Protein AF-A0A6B3FJZ5-F1 (afdb_monomer_lite)

Foldseek 3Di:
DDDDDDDDPDDADDDDDDDPPPPPDDDPPNDDDDQDAPPWDFQDDDDDPDVVVVVVVVVLLVQQRQQHHLARFPGNHDPGSDNDPVVCVVCVVVSVNTTVCCVSVVVRVVVQVVPQDPVGDGD

Structure (mmCIF, N/CA/C/O backbone):
data_AF-A0A6B3FJZ5-F1
#
_entry.id   AF-A0A6B3FJZ5-F1
#
loop_
_atom_site.group_PDB
_atom_site.id
_atom_site.type_symbol
_atom_site.label_atom_id
_atom_site.label_alt_id
_atom_site.label_comp_id
_atom_site.label_asym_id
_atom_site.label_entity_id
_atom_site.label_seq_id
_atom_site.pdbx_PDB_ins_code
_atom_site.Cartn_x
_atom_site.Cartn_y
_atom_site.Cartn_z
_atom_site.occupancy
_atom_site.B_iso_or_equiv
_atom_site.auth_seq_id
_atom_site.auth_comp_id
_atom_site.auth_asym_id
_atom_site.auth_atom_id
_atom_site.pdbx_PDB_model_num
ATOM 1 N N . GLY A 1 1 ? -27.547 -9.050 20.303 1.00 84.81 1 GLY A N 1
ATOM 2 C CA . GLY A 1 1 ? -26.440 -9.781 20.966 1.00 84.81 1 GLY A CA 1
ATOM 3 C C . GLY A 1 1 ? -25.148 -9.033 20.702 1.00 84.81 1 GLY A C 1
ATOM 4 O O . GLY A 1 1 ? -25.232 -7.919 20.210 1.00 84.81 1 GLY A O 1
ATOM 5 N N . ARG A 1 2 ? -23.967 -9.593 21.000 1.00 92.56 2 ARG A N 1
ATOM 6 C CA . ARG A 1 2 ? -22.708 -9.017 20.489 1.00 92.56 2 ARG A CA 1
ATOM 7 C C . ARG A 1 2 ? -22.594 -9.344 19.000 1.00 92.56 2 ARG A C 1
ATOM 9 O O . ARG 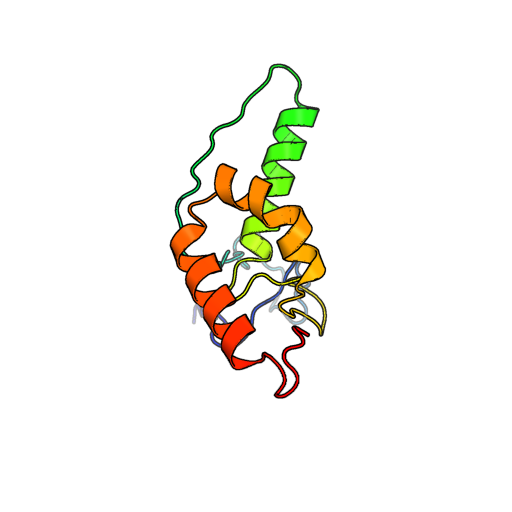A 1 2 ? -22.742 -10.504 18.631 1.00 92.56 2 ARG A O 1
ATOM 16 N N . GLU A 1 3 ? -22.335 -8.333 18.182 1.00 96.88 3 GLU A N 1
ATOM 17 C CA . GLU A 1 3 ? -22.208 -8.459 16.728 1.00 96.88 3 GLU A CA 1
ATOM 18 C C . GLU A 1 3 ? -20.770 -8.172 16.280 1.00 96.88 3 GLU A C 1
ATOM 20 O O . GLU A 1 3 ? -19.969 -7.593 17.017 1.00 96.88 3 GLU A O 1
ATOM 25 N N . THR A 1 4 ? -20.407 -8.632 15.084 1.00 97.94 4 THR A N 1
ATOM 26 C CA . THR A 1 4 ? -19.104 -8.368 14.461 1.00 97.94 4 THR A CA 1
ATOM 27 C C . THR A 1 4 ? -19.312 -8.184 12.967 1.00 97.94 4 THR A C 1
ATOM 29 O O . THR A 1 4 ? -19.963 -9.008 12.325 1.00 97.94 4 THR A O 1
ATOM 32 N N . TYR A 1 5 ? -18.769 -7.095 12.428 1.00 98.12 5 TYR A N 1
ATOM 33 C CA . TYR A 1 5 ? -18.898 -6.717 11.028 1.00 98.12 5 TYR A CA 1
ATOM 34 C C . TYR A 1 5 ? -17.523 -6.385 10.448 1.00 98.12 5 TYR A C 1
ATOM 36 O O . TYR A 1 5 ? -16.795 -5.569 11.005 1.00 98.12 5 TYR A O 1
ATOM 44 N N . GLU A 1 6 ? -17.192 -7.008 9.317 1.00 98.56 6 GLU A N 1
ATOM 45 C CA . GLU A 1 6 ? -15.975 -6.751 8.546 1.00 98.56 6 GLU A CA 1
ATOM 46 C C . GLU A 1 6 ? -16.346 -6.674 7.051 1.00 98.56 6 GLU A C 1
ATOM 48 O O . GLU A 1 6 ? -16.857 -7.663 6.505 1.00 98.56 6 GLU A O 1
ATOM 53 N N . PRO A 1 7 ? -16.140 -5.526 6.370 1.00 98.38 7 PRO A N 1
ATOM 54 C CA . PRO A 1 7 ? -16.357 -5.415 4.929 1.00 98.38 7 PRO A CA 1
ATOM 55 C C . PRO A 1 7 ? -15.438 -6.364 4.149 1.00 98.38 7 PRO A C 1
ATOM 57 O O . PRO A 1 7 ? -14.275 -6.535 4.503 1.00 98.38 7 PRO A O 1
ATOM 60 N N . ARG A 1 8 ? -15.949 -6.968 3.067 1.00 98.31 8 ARG A N 1
ATOM 61 C CA . ARG A 1 8 ? -15.206 -7.968 2.267 1.00 98.31 8 ARG A CA 1
ATOM 62 C C . ARG A 1 8 ? -14.857 -7.526 0.846 1.00 98.31 8 ARG A C 1
ATOM 64 O O . ARG A 1 8 ? -13.944 -8.083 0.254 1.00 98.31 8 ARG A O 1
ATOM 71 N N . PHE A 1 9 ? -15.571 -6.540 0.304 1.00 98.50 9 PHE A N 1
ATOM 72 C CA . PHE A 1 9 ? -15.458 -6.108 -1.097 1.00 98.50 9 PHE A CA 1
ATOM 73 C C . PHE A 1 9 ? -15.130 -4.614 -1.240 1.00 98.50 9 PHE A C 1
ATOM 75 O O . PHE A 1 9 ? -15.438 -3.997 -2.252 1.00 98.50 9 PHE A O 1
ATOM 82 N N . THR A 1 10 ? -14.535 -4.012 -0.209 1.00 98.44 10 THR A N 1
ATOM 83 C CA . THR A 1 10 ? -14.046 -2.627 -0.234 1.00 98.44 10 THR A CA 1
ATOM 84 C C . THR A 1 10 ? -12.785 -2.510 0.611 1.00 98.44 10 THR A C 1
ATOM 86 O O . THR A 1 10 ? -12.568 -3.306 1.526 1.00 98.44 10 THR A O 1
ATOM 89 N N . PHE A 1 11 ? -11.978 -1.495 0.320 1.00 98.69 11 PHE A N 1
ATOM 90 C CA . PHE A 1 11 ? -10.851 -1.083 1.145 1.00 98.69 11 PHE A CA 1
ATOM 91 C C . PHE A 1 11 ? -10.690 0.439 1.114 1.00 98.69 11 PHE A C 1
ATOM 93 O O . PHE A 1 11 ? -11.148 1.116 0.186 1.00 98.69 11 PHE A O 1
ATOM 100 N N . HIS A 1 12 ? -10.021 0.974 2.132 1.00 98.69 12 HIS A N 1
ATOM 101 C CA . HIS A 1 12 ? -9.806 2.406 2.306 1.00 98.69 12 HIS A CA 1
ATOM 102 C C . HIS A 1 12 ? -8.394 2.653 2.844 1.00 98.69 12 HIS A C 1
ATOM 104 O O . HIS A 1 12 ? -7.958 1.959 3.762 1.00 98.69 12 HIS A O 1
ATOM 110 N N . GLY A 1 13 ? -7.700 3.664 2.320 1.00 98.62 13 GLY A N 1
ATOM 111 C CA . GLY A 1 13 ? -6.518 4.236 2.963 1.00 98.62 13 GLY A CA 1
ATOM 112 C C . GLY A 1 13 ? -6.922 5.289 3.997 1.00 98.62 13 GLY A C 1
ATOM 113 O O . GLY A 1 13 ? -7.524 6.297 3.636 1.00 98.62 13 GLY A O 1
ATOM 114 N N . PHE A 1 14 ? -6.613 5.072 5.279 1.00 98.62 14 PHE A N 1
ATOM 115 C CA . PHE A 1 14 ? -6.974 5.996 6.360 1.00 98.62 14 PHE A CA 1
ATOM 116 C C . PHE A 1 14 ? -6.049 5.870 7.577 1.00 98.62 14 PHE A C 1
ATOM 118 O O . PHE A 1 14 ? -5.383 4.858 7.782 1.00 98.62 14 PHE A O 1
ATOM 125 N N . ARG A 1 15 ? -6.067 6.906 8.423 1.00 98.50 15 ARG A N 1
ATOM 126 C CA . ARG A 1 15 ? -5.529 6.884 9.797 1.00 98.50 15 ARG A CA 1
ATOM 127 C C . ARG A 1 15 ? -6.616 7.090 10.855 1.00 98.50 15 ARG A C 1
ATOM 129 O O . ARG A 1 15 ? -6.474 6.624 11.979 1.00 98.50 15 ARG A O 1
ATOM 136 N N . TYR A 1 16 ? -7.688 7.787 10.492 1.00 98.38 16 TYR A N 1
ATOM 137 C CA . TYR A 1 16 ? -8.791 8.147 11.376 1.00 98.38 16 TYR A CA 1
ATOM 138 C C . TYR A 1 16 ? -10.100 7.609 10.801 1.00 98.38 16 TYR A C 1
ATOM 140 O O . TYR A 1 16 ? -10.256 7.552 9.582 1.00 98.38 16 TYR A O 1
ATOM 148 N N . VAL A 1 17 ? -11.021 7.221 11.683 1.00 98.19 17 VAL A N 1
ATOM 149 C CA . VAL A 1 17 ? -12.356 6.723 11.334 1.00 98.19 17 VAL A CA 1
ATOM 150 C C . VAL A 1 17 ? -13.374 7.516 12.136 1.00 98.19 17 VAL A C 1
ATOM 152 O O . VAL A 1 17 ? -13.261 7.612 13.358 1.00 98.19 17 VAL A O 1
ATOM 155 N N . GLU A 1 18 ? -14.363 8.078 11.452 1.00 98.06 18 GLU A N 1
ATOM 156 C CA . GLU A 1 18 ? -15.538 8.645 12.100 1.00 98.06 18 GLU A CA 1
ATOM 157 C C . GLU A 1 18 ? -16.585 7.545 12.297 1.00 98.06 18 GLU A C 1
ATOM 159 O O . GLU A 1 18 ? -16.872 6.774 11.382 1.00 98.06 18 GLU A O 1
ATOM 164 N N . VAL A 1 19 ? -17.162 7.478 13.497 1.00 97.69 19 VAL A N 1
ATOM 165 C CA . VAL A 1 19 ? -18.274 6.578 13.807 1.00 97.69 19 VAL A CA 1
ATOM 166 C C . VAL A 1 19 ? -19.456 7.419 14.261 1.00 97.69 19 VAL A C 1
ATOM 168 O O . VAL A 1 19 ? -19.427 8.021 15.335 1.00 97.69 19 VAL A O 1
ATOM 171 N N . THR A 1 20 ? -20.512 7.434 13.456 1.00 98.06 20 THR A N 1
ATOM 172 C CA . THR A 1 20 ? -21.784 8.092 13.768 1.00 98.06 20 THR A CA 1
ATOM 173 C C . THR A 1 20 ? -22.895 7.049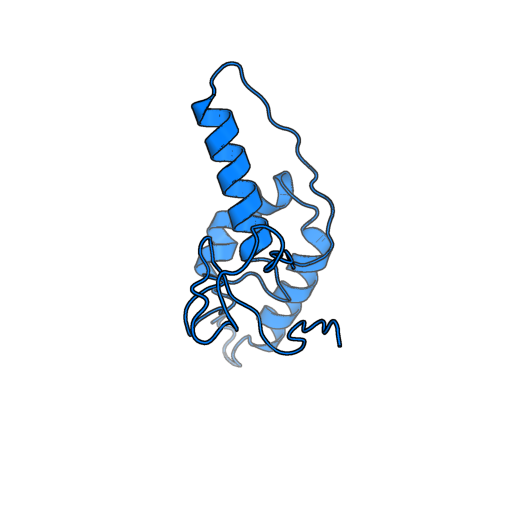 13.899 1.00 98.06 20 THR A C 1
ATOM 175 O O . THR A 1 20 ? -22.813 5.956 13.345 1.00 98.06 20 THR A O 1
ATOM 178 N N . GLY A 1 21 ? -23.919 7.342 14.707 1.00 97.44 21 GLY A N 1
ATOM 179 C CA . GLY A 1 21 ? -25.042 6.420 14.932 1.00 97.44 21 GLY A CA 1
ATOM 180 C C . GLY A 1 21 ? -24.751 5.216 15.843 1.00 97.44 21 GLY A C 1
ATOM 181 O O . GLY A 1 21 ? -25.597 4.334 15.963 1.00 97.44 21 GLY A O 1
ATOM 182 N N . TYR A 1 22 ? -23.593 5.166 16.510 1.00 97.00 22 TYR A N 1
ATOM 183 C CA . TYR A 1 22 ? -23.287 4.109 17.480 1.00 97.00 22 TYR A CA 1
ATOM 184 C C . TYR A 1 22 ? -24.243 4.174 18.692 1.00 97.00 22 TYR A C 1
ATOM 186 O O . TYR A 1 22 ? -24.501 5.270 19.200 1.00 97.00 22 TYR A O 1
ATOM 194 N N . PRO A 1 23 ? -24.757 3.038 19.206 1.00 95.44 23 PRO A N 1
ATOM 195 C CA . PRO A 1 23 ? -25.615 3.026 20.389 1.00 95.44 23 PRO A CA 1
ATOM 196 C C . PRO A 1 23 ? -24.810 3.361 21.657 1.00 95.44 23 PRO A C 1
ATOM 198 O O . PRO A 1 23 ? -24.253 2.487 22.321 1.00 95.44 23 PRO A O 1
ATOM 201 N N . GLY A 1 24 ? -24.748 4.651 21.998 1.00 95.81 24 GLY A N 1
ATOM 202 C CA . GLY A 1 24 ? -23.997 5.175 23.142 1.00 95.81 24 GLY A CA 1
ATOM 203 C C . GLY A 1 24 ? -22.587 5.647 22.768 1.00 95.81 24 GLY A C 1
ATOM 204 O O . GLY A 1 24 ? -22.360 6.141 21.667 1.00 95.81 24 GLY A O 1
ATOM 205 N N . LYS A 1 25 ? -21.627 5.520 23.696 1.00 96.44 25 LYS A N 1
ATOM 206 C CA . LYS A 1 25 ? -20.219 5.873 23.454 1.00 96.44 25 LYS A CA 1
ATOM 207 C C . LYS A 1 25 ? -19.429 4.617 23.061 1.00 96.44 25 LYS A C 1
ATOM 209 O O . LYS A 1 25 ? -19.407 3.679 23.860 1.00 96.44 25 LYS A O 1
ATOM 214 N N . PRO A 1 26 ? -18.769 4.581 21.890 1.00 96.38 26 PRO A N 1
ATOM 215 C CA . PRO A 1 26 ? -17.956 3.433 21.513 1.00 96.38 26 PRO A CA 1
ATOM 216 C C . PRO A 1 26 ? -16.755 3.293 22.465 1.00 96.38 26 PRO A C 1
ATOM 218 O O . PRO A 1 26 ? -16.087 4.296 22.752 1.00 96.38 26 PRO A O 1
ATOM 221 N N . PRO A 1 27 ? -16.467 2.086 22.986 1.00 95.38 27 PRO A N 1
ATOM 222 C CA . PRO A 1 27 ? -15.203 1.821 23.666 1.00 95.38 27 PRO A CA 1
ATOM 223 C C . PRO A 1 27 ? -14.023 1.885 22.680 1.00 95.38 27 PRO A C 1
ATOM 225 O O . PRO A 1 27 ? -14.208 1.872 21.464 1.00 95.38 27 PRO A O 1
ATOM 228 N N . LEU A 1 28 ? -12.792 1.956 23.199 1.00 94.12 28 LEU A N 1
ATOM 229 C CA . LEU A 1 28 ? -11.581 2.093 22.372 1.00 94.12 28 LEU A CA 1
ATOM 230 C C . LEU A 1 28 ? -11.326 0.891 21.448 1.00 94.12 28 LEU A C 1
ATOM 232 O O . LEU A 1 28 ? -10.648 1.039 20.438 1.00 94.12 28 LEU A O 1
ATOM 236 N N . ASP A 1 29 ? -11.869 -0.277 21.781 1.00 95.06 29 ASP A N 1
ATOM 237 C CA . ASP A 1 29 ? -11.765 -1.523 21.019 1.00 95.06 29 ASP A CA 1
ATOM 238 C C . ASP A 1 29 ? -12.986 -1.787 20.118 1.00 95.06 29 ASP A C 1
ATOM 240 O O . ASP A 1 29 ? -13.082 -2.850 19.505 1.00 95.06 29 ASP A O 1
ATOM 244 N N . ALA A 1 30 ? -13.916 -0.828 20.003 1.00 96.69 30 ALA A N 1
ATOM 245 C CA . ALA A 1 30 ? -15.092 -0.954 19.139 1.00 96.69 30 ALA A CA 1
ATOM 246 C C . ALA A 1 30 ? -14.737 -1.040 17.646 1.00 96.69 30 ALA A C 1
ATOM 248 O O . ALA A 1 30 ? -15.513 -1.582 16.861 1.00 96.69 30 ALA A O 1
ATOM 249 N N . VAL A 1 31 ? -13.588 -0.482 17.253 1.00 98.00 31 VAL A N 1
ATOM 250 C CA . VAL A 1 31 ? -13.103 -0.450 15.870 1.00 98.00 31 VAL A CA 1
ATOM 251 C C . VAL A 1 31 ? -11.653 -0.910 15.845 1.00 98.00 31 VAL A C 1
ATOM 253 O O . VAL A 1 31 ? -10.807 -0.369 16.553 1.00 98.00 31 VAL A O 1
ATOM 256 N N . VAL A 1 32 ? -11.359 -1.883 14.986 1.00 98.25 32 VAL A N 1
ATOM 257 C CA . VAL A 1 32 ? -10.008 -2.408 14.775 1.00 98.25 32 VAL A CA 1
ATOM 258 C C . VAL A 1 32 ? -9.642 -2.237 13.306 1.00 98.25 32 VAL A C 1
ATOM 260 O O . VAL A 1 32 ? -10.341 -2.728 12.422 1.00 98.25 32 VAL A O 1
ATOM 263 N N . GLY A 1 33 ? -8.537 -1.540 13.036 1.00 97.94 33 GLY A N 1
ATOM 264 C CA . GLY A 1 33 ? -7.995 -1.425 11.684 1.00 97.94 33 GLY A CA 1
ATOM 265 C C . GLY A 1 33 ? -7.424 -2.761 11.213 1.00 97.94 33 GLY A C 1
ATOM 266 O O . GLY A 1 33 ? -6.541 -3.326 11.857 1.00 97.94 33 GLY A O 1
ATOM 267 N N . ARG A 1 34 ? -7.911 -3.265 10.077 1.00 98.31 34 ARG A N 1
ATOM 268 C CA . ARG A 1 34 ? -7.370 -4.459 9.417 1.00 98.31 34 ARG A CA 1
ATOM 269 C C . ARG A 1 34 ? -6.494 -4.016 8.250 1.00 98.31 34 ARG A C 1
ATOM 271 O O . ARG A 1 34 ? -7.003 -3.559 7.233 1.00 98.31 34 ARG A O 1
ATOM 278 N N . VAL A 1 35 ? -5.178 -4.124 8.416 1.00 98.50 35 VAL A N 1
ATOM 279 C CA . VAL A 1 35 ? -4.226 -3.830 7.338 1.00 98.50 35 VAL A CA 1
ATOM 280 C C . VAL A 1 35 ? -4.270 -4.966 6.319 1.00 98.50 35 VAL A C 1
ATOM 282 O O . VAL A 1 35 ? -4.155 -6.130 6.697 1.00 98.50 35 VAL A O 1
ATOM 285 N N . ILE A 1 36 ? -4.423 -4.619 5.044 1.00 98.31 36 ILE A N 1
ATOM 286 C CA . ILE A 1 36 ? -4.406 -5.554 3.918 1.00 98.31 36 ILE A CA 1
ATOM 287 C C . ILE A 1 36 ? -3.454 -5.031 2.842 1.00 98.31 36 ILE A C 1
ATOM 289 O O . ILE A 1 36 ? -3.392 -3.829 2.603 1.00 98.31 36 ILE A O 1
ATOM 293 N N . HIS A 1 37 ? -2.697 -5.937 2.235 1.00 98.62 37 HIS A N 1
ATOM 294 C CA . HIS A 1 37 ? -1.789 -5.712 1.109 1.00 98.62 37 HIS A CA 1
ATOM 295 C C . HIS A 1 37 ? -1.395 -7.080 0.536 1.00 98.62 37 HIS A C 1
ATOM 297 O O . HIS A 1 37 ? -1.789 -8.115 1.080 1.00 98.62 37 HIS A O 1
ATOM 303 N N . THR A 1 38 ? -0.625 -7.108 -0.551 1.00 98.50 38 THR A N 1
ATOM 304 C CA . THR A 1 38 ? -0.019 -8.342 -1.061 1.00 98.50 38 THR A CA 1
ATOM 305 C C . THR A 1 38 ? 0.825 -8.992 0.033 1.00 98.50 38 THR A C 1
ATOM 307 O O . THR A 1 38 ? 1.625 -8.319 0.685 1.00 98.50 38 THR A O 1
ATOM 310 N N . ASP A 1 39 ? 0.647 -10.290 0.261 1.00 98.19 39 ASP A N 1
ATOM 311 C CA . ASP A 1 39 ? 1.383 -11.004 1.304 1.00 98.19 39 ASP A CA 1
ATOM 312 C C . ASP A 1 39 ? 2.786 -11.377 0.806 1.00 98.19 39 ASP A C 1
ATOM 314 O O . ASP A 1 39 ? 3.031 -12.463 0.271 1.00 98.19 39 ASP A O 1
ATOM 318 N N . ALA A 1 40 ? 3.697 -10.413 0.909 1.00 98.06 40 ALA A N 1
ATOM 319 C CA . ALA A 1 40 ? 5.106 -10.567 0.595 1.00 98.06 40 ALA A CA 1
ATOM 320 C C . ALA A 1 40 ? 5.962 -10.139 1.800 1.00 98.06 40 ALA A C 1
ATOM 322 O O . ALA A 1 40 ? 5.629 -9.161 2.477 1.00 98.06 40 ALA A O 1
ATOM 323 N N . PRO A 1 41 ? 7.059 -10.858 2.093 1.00 98.06 41 PRO A N 1
ATOM 324 C CA . PRO A 1 41 ? 7.915 -10.534 3.226 1.00 98.06 41 PRO A CA 1
ATOM 325 C C . PRO A 1 41 ? 8.657 -9.213 3.003 1.00 98.06 41 PRO A C 1
ATOM 327 O O . PRO A 1 41 ? 9.144 -8.946 1.903 1.00 98.06 41 PRO A O 1
ATOM 330 N N . LEU A 1 42 ? 8.804 -8.423 4.071 1.00 97.81 42 LEU A N 1
ATOM 331 C CA . LEU A 1 42 ? 9.785 -7.340 4.103 1.00 97.81 42 LEU A CA 1
ATOM 332 C C . LEU A 1 42 ? 11.195 -7.942 4.089 1.00 97.81 42 LEU A C 1
ATOM 334 O O . LEU A 1 42 ? 11.464 -8.915 4.792 1.00 97.81 42 LEU A O 1
ATOM 338 N N . THR A 1 43 ? 12.084 -7.373 3.282 1.00 98.38 43 THR A N 1
ATOM 339 C CA . THR A 1 43 ? 13.427 -7.918 3.010 1.00 98.38 43 THR A CA 1
ATOM 340 C C . THR A 1 43 ? 14.558 -7.004 3.468 1.00 98.38 43 THR A C 1
ATOM 342 O O . THR A 1 43 ? 15.726 -7.348 3.301 1.00 98.38 43 THR A O 1
ATOM 345 N N . MET A 1 44 ? 14.229 -5.857 4.066 1.00 97.19 44 MET A N 1
ATOM 346 C CA . MET A 1 44 ? 15.200 -4.909 4.599 1.00 97.19 44 MET A CA 1
ATOM 347 C C . MET A 1 44 ? 14.851 -4.531 6.032 1.00 97.19 44 MET A C 1
ATOM 349 O O . MET A 1 44 ? 13.762 -4.034 6.308 1.00 97.19 44 MET A O 1
ATOM 353 N N . GLU A 1 45 ? 15.826 -4.704 6.917 1.00 97.00 45 GLU A N 1
ATOM 354 C CA . GLU A 1 45 ? 15.858 -4.052 8.220 1.00 97.00 45 GLU A CA 1
ATOM 355 C C . GLU A 1 45 ? 16.765 -2.823 8.118 1.00 97.00 45 GLU A C 1
ATOM 357 O O . GLU A 1 45 ? 17.846 -2.878 7.526 1.00 97.00 45 GLU A O 1
ATOM 362 N N . PHE A 1 46 ? 16.318 -1.694 8.664 1.00 98.12 46 PHE A N 1
ATOM 363 C CA . PHE A 1 46 ? 17.070 -0.446 8.629 1.00 98.12 46 PHE A CA 1
ATOM 364 C C . PHE A 1 46 ? 16.906 0.308 9.943 1.00 98.12 46 PHE A C 1
ATOM 366 O O . PHE A 1 46 ? 15.796 0.666 10.340 1.00 98.12 46 PHE A O 1
ATOM 373 N N . GLU A 1 47 ? 18.031 0.592 10.590 1.00 98.56 47 GLU A N 1
ATOM 374 C CA . GLU A 1 47 ? 18.086 1.362 11.822 1.00 98.56 47 GLU A CA 1
ATOM 375 C C . GLU A 1 47 ? 19.347 2.227 11.843 1.00 98.56 47 GLU A C 1
ATOM 377 O O . GLU A 1 47 ? 20.430 1.822 11.419 1.00 98.56 47 GLU A O 1
ATOM 382 N N . THR A 1 48 ? 19.194 3.448 12.340 1.00 98.75 48 THR A N 1
ATOM 383 C CA . THR A 1 48 ? 20.269 4.420 12.523 1.00 98.75 48 THR A CA 1
ATOM 384 C C . THR A 1 48 ? 20.168 5.050 13.907 1.00 98.75 48 THR A C 1
ATOM 386 O O . THR A 1 48 ? 19.146 4.954 14.589 1.00 98.75 48 THR A O 1
ATOM 389 N N . ASN A 1 49 ? 21.200 5.791 14.301 1.00 98.56 49 ASN A N 1
ATOM 390 C CA . ASN A 1 49 ? 21.170 6.632 15.495 1.00 98.56 49 ASN A CA 1
ATOM 391 C C . ASN A 1 49 ? 20.369 7.938 15.314 1.00 98.56 49 ASN A C 1
ATOM 393 O O . ASN A 1 49 ? 20.300 8.732 16.251 1.00 98.56 49 ASN A O 1
ATOM 397 N N . VAL A 1 50 ? 19.794 8.194 14.132 1.00 98.88 50 VAL A N 1
ATOM 398 C CA . VAL A 1 50 ? 19.021 9.405 13.827 1.00 98.88 50 VAL A CA 1
ATOM 399 C C . VAL A 1 50 ? 17.532 9.040 13.769 1.00 98.88 50 VAL A C 1
ATOM 401 O O . VAL A 1 50 ? 17.074 8.511 12.753 1.00 98.88 50 VAL A O 1
ATOM 404 N N . PRO A 1 51 ? 16.726 9.364 14.803 1.00 98.75 51 PRO A N 1
ATOM 405 C CA . PRO A 1 51 ? 15.327 8.928 14.881 1.00 98.75 51 PRO A CA 1
ATOM 406 C C . PRO A 1 51 ? 14.477 9.324 13.668 1.00 98.75 51 PRO A C 1
ATOM 408 O O . PRO A 1 51 ? 13.594 8.579 13.249 1.00 98.75 51 PRO A O 1
ATOM 411 N N . MET A 1 52 ? 14.771 10.477 13.061 1.00 98.81 52 MET A N 1
ATOM 412 C CA . MET A 1 52 ? 14.066 10.956 11.872 1.00 98.81 52 MET A CA 1
ATOM 413 C C . MET A 1 52 ? 14.263 10.038 10.655 1.00 98.81 52 MET A C 1
ATOM 415 O O . MET A 1 52 ? 13.321 9.840 9.893 1.00 98.81 52 MET A O 1
ATOM 419 N N . LEU A 1 53 ? 15.453 9.455 10.474 1.00 98.88 53 LEU A N 1
ATOM 420 C CA . LEU A 1 53 ? 15.721 8.543 9.356 1.00 98.88 53 LEU A CA 1
ATOM 421 C C . LEU A 1 53 ? 15.019 7.198 9.557 1.00 98.88 53 LEU A C 1
ATOM 423 O O . LEU A 1 53 ? 14.475 6.640 8.606 1.00 98.88 53 LEU A O 1
ATOM 427 N N . ASN A 1 54 ? 14.949 6.723 10.801 1.00 98.81 54 ASN A N 1
ATOM 428 C CA . ASN A 1 54 ? 14.208 5.508 11.147 1.00 98.81 54 ASN A CA 1
ATOM 429 C C . ASN A 1 54 ? 12.706 5.712 10.885 1.00 98.81 54 ASN A C 1
ATOM 431 O O . ASN A 1 54 ? 12.045 4.856 10.296 1.00 98.81 54 ASN A O 1
ATOM 435 N N . GLN A 1 55 ? 12.176 6.887 11.246 1.00 98.88 55 GLN A N 1
ATOM 436 C CA . GLN A 1 55 ? 10.789 7.245 10.950 1.00 98.88 55 GLN A CA 1
ATOM 437 C C . GLN A 1 55 ? 10.536 7.378 9.444 1.00 98.88 55 GLN A C 1
ATOM 439 O O . GLN A 1 55 ? 9.499 6.925 8.968 1.00 98.88 55 GLN A O 1
ATOM 444 N N . LEU A 1 56 ? 11.471 7.958 8.685 1.00 98.88 56 LEU A N 1
ATOM 445 C CA . LEU A 1 56 ? 11.367 8.038 7.227 1.00 98.88 56 LEU A CA 1
ATOM 446 C C . LEU A 1 56 ? 11.294 6.640 6.600 1.00 98.88 56 LEU A C 1
ATOM 448 O O . LEU A 1 56 ? 10.399 6.388 5.798 1.00 98.88 56 LEU A O 1
ATOM 452 N N . HIS A 1 57 ? 12.171 5.717 6.999 1.00 98.75 57 HIS A N 1
ATOM 453 C CA . HIS A 1 57 ? 12.133 4.337 6.513 1.00 98.75 57 HIS A CA 1
ATOM 454 C C . HIS A 1 57 ? 10.822 3.622 6.886 1.00 98.75 57 HIS A C 1
ATOM 456 O O . HIS A 1 57 ? 10.199 2.982 6.037 1.00 98.75 57 HIS A O 1
ATOM 462 N N . SER A 1 58 ? 10.346 3.793 8.122 1.00 98.69 58 SER A N 1
ATOM 463 C CA . SER A 1 58 ? 9.034 3.286 8.548 1.00 98.69 58 SER A CA 1
ATOM 464 C C . SER A 1 58 ? 7.898 3.843 7.676 1.00 98.69 58 SER A C 1
ATOM 466 O O . SER A 1 58 ? 7.048 3.093 7.200 1.00 98.69 58 SER A O 1
ATOM 468 N N . ASN A 1 59 ? 7.914 5.142 7.367 1.00 98.88 59 ASN A N 1
ATOM 469 C CA . ASN A 1 59 ? 6.918 5.755 6.486 1.00 98.88 59 ASN A CA 1
ATOM 470 C C . ASN A 1 59 ? 6.972 5.178 5.062 1.00 98.88 59 ASN A C 1
ATOM 472 O O . ASN A 1 59 ? 5.921 4.931 4.473 1.00 98.88 59 ASN A O 1
ATOM 476 N N . ILE A 1 60 ? 8.173 4.934 4.525 1.00 98.81 60 ILE A N 1
ATOM 477 C CA . ILE A 1 60 ? 8.365 4.323 3.200 1.00 98.81 60 ILE A CA 1
ATOM 478 C C . ILE A 1 60 ? 7.756 2.919 3.162 1.00 98.81 60 ILE A C 1
ATOM 480 O O . ILE A 1 60 ? 7.009 2.607 2.237 1.00 98.81 60 ILE A O 1
ATOM 484 N N . THR A 1 61 ? 8.018 2.082 4.170 1.00 98.56 61 THR A N 1
ATOM 485 C CA . THR A 1 61 ? 7.480 0.710 4.203 1.00 98.56 61 THR A CA 1
ATOM 486 C C . THR A 1 61 ? 5.959 0.685 4.381 1.00 98.56 61 THR A C 1
ATOM 488 O O . THR A 1 61 ? 5.286 -0.129 3.747 1.00 98.56 61 THR A O 1
ATOM 491 N N . TRP A 1 62 ?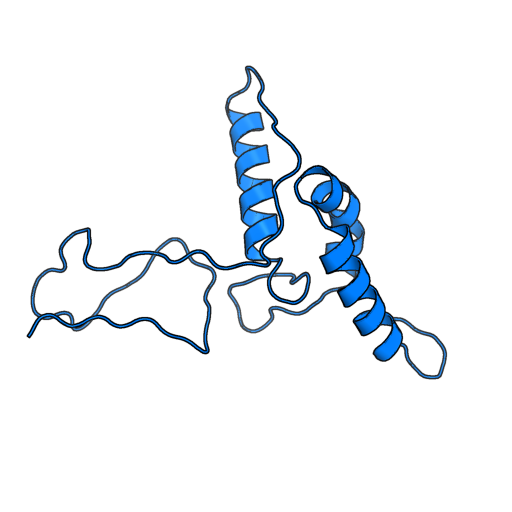 5.380 1.607 5.159 1.00 98.81 62 TRP A N 1
ATOM 492 C CA . TRP A 1 62 ? 3.923 1.779 5.230 1.00 98.81 62 TRP A CA 1
ATOM 493 C C . TRP A 1 62 ? 3.315 2.277 3.913 1.00 98.81 62 TRP A C 1
ATOM 495 O O . TRP A 1 62 ? 2.261 1.781 3.519 1.00 98.81 62 TRP A O 1
ATOM 505 N N . GLY A 1 63 ? 3.978 3.204 3.216 1.00 98.75 63 GLY A N 1
ATOM 506 C CA . GLY A 1 63 ? 3.556 3.681 1.895 1.00 98.75 63 GLY A CA 1
ATOM 507 C C . GLY A 1 63 ? 3.585 2.577 0.835 1.00 98.75 63 GLY A C 1
ATOM 508 O O . GLY A 1 63 ? 2.605 2.393 0.116 1.00 98.75 63 GLY A O 1
ATOM 509 N N . LEU A 1 64 ? 4.664 1.787 0.805 1.00 98.69 64 LEU A N 1
ATOM 510 C CA . LEU A 1 64 ? 4.807 0.606 -0.051 1.00 98.69 64 LEU A CA 1
ATOM 511 C C . LEU A 1 64 ? 3.662 -0.386 0.182 1.00 98.69 64 LEU A C 1
ATOM 513 O O . LEU A 1 64 ? 2.948 -0.738 -0.753 1.00 98.69 64 LEU A O 1
ATOM 517 N N . ARG A 1 65 ? 3.452 -0.803 1.437 1.00 98.44 65 ARG A N 1
ATOM 518 C CA . ARG A 1 65 ? 2.389 -1.753 1.799 1.00 98.44 65 ARG A CA 1
ATOM 519 C C . ARG A 1 65 ? 1.005 -1.205 1.462 1.00 98.44 65 ARG A C 1
ATOM 521 O O . ARG A 1 65 ? 0.165 -1.953 0.985 1.00 98.44 65 ARG A O 1
ATOM 528 N N . GLY A 1 66 ? 0.774 0.092 1.668 1.00 98.56 66 GLY A N 1
ATOM 529 C CA . GLY A 1 66 ? -0.494 0.735 1.331 1.00 98.56 66 GLY A CA 1
ATOM 530 C C . GLY A 1 66 ? -0.831 0.677 -0.161 1.00 98.56 66 GLY A C 1
ATOM 531 O O . GLY A 1 66 ? -2.003 0.549 -0.492 1.00 98.56 66 GLY A O 1
ATOM 532 N N . ASN A 1 67 ? 0.173 0.730 -1.038 1.00 98.88 67 ASN A N 1
ATOM 533 C CA . ASN A 1 67 ? -0.008 0.770 -2.492 1.00 98.88 67 ASN A CA 1
ATOM 534 C C . ASN A 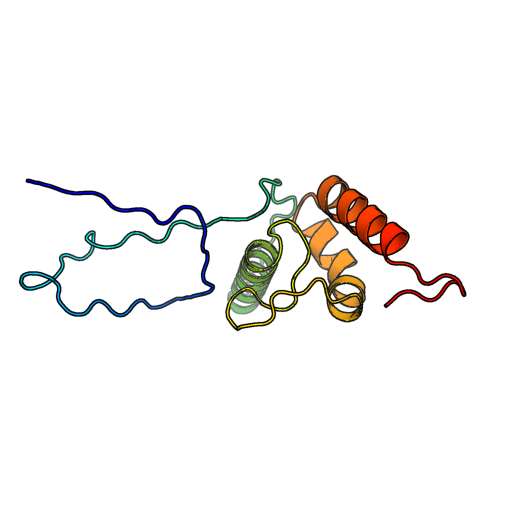1 67 ? 0.242 -0.567 -3.208 1.00 98.88 67 ASN A C 1
ATOM 536 O O . ASN A 1 67 ? 0.061 -0.660 -4.417 1.00 98.88 67 ASN A O 1
ATOM 540 N N . PHE A 1 68 ? 0.658 -1.617 -2.498 1.00 98.69 68 PHE A N 1
ATOM 541 C CA . PHE A 1 68 ? 0.849 -2.947 -3.078 1.00 98.69 68 PHE A CA 1
ATOM 542 C C . PHE A 1 68 ? -0.353 -3.836 -2.761 1.00 98.69 68 PHE A C 1
ATOM 544 O O . PHE A 1 68 ? -0.294 -4.714 -1.899 1.00 98.69 68 PHE A O 1
ATOM 551 N N . LEU A 1 69 ? -1.459 -3.622 -3.474 1.00 98.44 69 LEU A N 1
ATOM 552 C CA . LEU A 1 69 ? -2.675 -4.430 -3.365 1.00 98.44 69 LEU A CA 1
ATOM 553 C C . LEU A 1 69 ? -3.145 -4.814 -4.774 1.00 98.44 69 LEU A C 1
ATOM 555 O O . LEU A 1 69 ? -3.757 -4.013 -5.468 1.00 98.44 69 LEU A O 1
ATOM 559 N N . SER A 1 70 ? -2.858 -6.051 -5.200 1.00 98.44 70 SER A N 1
ATOM 560 C CA . SER A 1 70 ? -3.071 -6.578 -6.569 1.00 98.44 70 SER A CA 1
ATOM 561 C C . SER A 1 70 ? -2.199 -5.953 -7.678 1.00 98.44 70 SER A C 1
ATOM 563 O O . SER A 1 70 ? -1.676 -6.691 -8.517 1.00 98.44 70 SER A O 1
ATOM 565 N N . ILE A 1 71 ? -2.028 -4.627 -7.676 1.00 98.75 71 ILE A N 1
ATOM 566 C CA . ILE A 1 71 ? -1.213 -3.822 -8.609 1.00 98.75 71 ILE A CA 1
ATOM 567 C C . ILE A 1 71 ? -0.500 -2.688 -7.834 1.00 98.75 71 ILE A C 1
ATOM 569 O O . ILE A 1 71 ? -0.950 -2.368 -6.731 1.00 98.75 71 ILE A O 1
ATOM 573 N N . PRO A 1 72 ? 0.609 -2.104 -8.337 1.00 98.75 72 PRO A N 1
ATOM 574 C CA . PRO A 1 72 ? 1.308 -0.992 -7.687 1.00 98.75 72 PRO A CA 1
ATOM 575 C C . PRO A 1 72 ? 0.553 0.326 -7.910 1.00 98.75 72 PRO A C 1
ATOM 577 O O . PRO A 1 72 ? 0.738 0.982 -8.931 1.00 98.75 72 PRO A O 1
ATOM 580 N N . THR A 1 73 ? -0.321 0.700 -6.979 1.00 98.88 73 THR A N 1
ATOM 581 C CA . THR A 1 73 ? -1.174 1.887 -7.126 1.00 98.88 73 THR A CA 1
ATOM 582 C C . THR A 1 73 ? -0.451 3.195 -6.804 1.00 98.88 73 THR A C 1
ATOM 584 O O . THR A 1 73 ? 0.496 3.213 -6.018 1.00 98.88 73 THR A O 1
ATOM 587 N N . ASP A 1 74 ? -0.947 4.312 -7.333 1.00 98.69 74 ASP A N 1
ATOM 588 C CA . ASP A 1 74 ? -0.522 5.665 -6.941 1.00 98.69 74 ASP A CA 1
ATOM 589 C C . ASP A 1 74 ? -0.963 6.022 -5.507 1.00 98.69 74 ASP A C 1
ATOM 591 O O . ASP A 1 74 ? -0.209 6.566 -4.692 1.00 98.69 74 ASP A O 1
ATOM 595 N N . THR A 1 75 ? -2.209 5.691 -5.166 1.00 98.75 75 THR A N 1
ATOM 596 C CA . THR A 1 75 ? -2.803 5.966 -3.859 1.00 98.75 75 THR A CA 1
ATOM 597 C C . THR A 1 75 ? -3.806 4.887 -3.465 1.00 98.75 75 THR A C 1
ATOM 599 O O . THR A 1 75 ? -4.527 4.392 -4.325 1.00 98.75 75 THR A O 1
ATOM 602 N N . PRO A 1 76 ? -3.974 4.579 -2.165 1.00 98.56 76 PRO A N 1
ATOM 603 C CA . PRO A 1 76 ? -5.002 3.642 -1.713 1.00 98.56 76 PRO A CA 1
ATOM 604 C C . PRO A 1 76 ? -6.324 4.307 -1.299 1.00 98.56 76 PRO A C 1
ATOM 606 O O . PRO A 1 76 ? -7.238 3.628 -0.826 1.00 98.56 76 PRO A O 1
ATOM 609 N N . ALA A 1 77 ? -6.422 5.640 -1.370 1.00 98.69 77 ALA A N 1
ATOM 610 C CA . ALA A 1 77 ? -7.470 6.384 -0.668 1.00 98.69 77 ALA A CA 1
ATOM 611 C C . ALA A 1 77 ? -8.575 6.924 -1.583 1.00 98.69 77 ALA A C 1
ATOM 613 O O . ALA A 1 77 ? -9.740 6.560 -1.397 1.00 98.69 77 ALA A O 1
ATOM 614 N N . ARG A 1 78 ? -8.228 7.782 -2.550 1.00 98.56 78 ARG A N 1
ATOM 615 C CA . ARG A 1 78 ? -9.211 8.458 -3.414 1.00 98.56 78 ARG A CA 1
ATOM 616 C C . ARG A 1 78 ? -9.733 7.535 -4.518 1.00 98.56 78 ARG A C 1
ATOM 618 O O . ARG A 1 78 ? -9.351 6.366 -4.591 1.00 98.56 78 ARG A O 1
ATOM 625 N N . ASP A 1 79 ? -10.630 8.058 -5.330 1.00 98.31 79 ASP A N 1
ATOM 626 C CA . ASP A 1 79 ? -11.238 7.457 -6.519 1.00 98.31 79 ASP A CA 1
ATOM 627 C C . ASP A 1 79 ? -10.260 7.341 -7.704 1.00 98.31 79 ASP A C 1
ATOM 629 O O . ASP A 1 79 ? -10.571 7.717 -8.827 1.00 98.31 79 ASP A O 1
ATOM 633 N N . GLU A 1 80 ? -9.068 6.801 -7.444 1.00 98.62 80 GLU A N 1
ATOM 634 C CA . GLU A 1 80 ? -8.034 6.569 -8.454 1.00 98.62 80 GLU A CA 1
ATOM 635 C C . GLU A 1 80 ? -7.487 5.148 -8.318 1.00 98.62 80 GLU A C 1
ATOM 637 O O . GLU A 1 80 ? -8.093 4.226 -8.860 1.00 98.62 80 GLU A O 1
ATOM 642 N N . ARG A 1 81 ? -6.442 4.932 -7.504 1.00 98.50 81 ARG A N 1
ATOM 643 C CA . ARG A 1 81 ? -5.928 3.587 -7.173 1.00 98.50 81 ARG A CA 1
ATOM 644 C C . ARG A 1 81 ? -5.524 2.817 -8.433 1.00 98.50 81 ARG A C 1
ATOM 646 O O . ARG A 1 81 ? -5.804 1.623 -8.557 1.00 98.50 81 ARG A O 1
ATOM 653 N N . LEU A 1 82 ? -4.901 3.518 -9.374 1.00 98.44 82 LEU A N 1
ATOM 654 C CA . LEU A 1 82 ? -4.531 2.982 -10.681 1.00 98.44 82 LEU A CA 1
ATOM 655 C C . LEU A 1 82 ? -3.053 2.602 -10.699 1.00 98.44 82 LEU A C 1
ATOM 657 O O . LEU A 1 82 ? -2.245 3.175 -9.970 1.00 98.44 82 LEU A O 1
ATOM 661 N N . GLY A 1 83 ? -2.707 1.629 -11.542 1.00 98.31 83 GLY A N 1
ATOM 662 C CA . GLY A 1 83 ? -1.343 1.131 -11.719 1.00 98.31 83 GLY A CA 1
ATOM 663 C C . GLY A 1 83 ? -0.466 2.078 -12.536 1.00 98.31 83 GLY A C 1
ATOM 664 O O . GLY A 1 83 ? 0.002 1.689 -13.602 1.00 98.31 83 GLY A O 1
ATOM 665 N N . TRP A 1 84 ? -0.279 3.314 -12.067 1.00 98.44 84 TRP A N 1
ATOM 666 C CA . TRP A 1 84 ? 0.479 4.346 -12.771 1.00 98.44 84 TRP A CA 1
ATOM 667 C C . TRP A 1 84 ? 1.927 3.909 -13.029 1.00 98.44 84 TRP A C 1
ATOM 669 O O . TRP A 1 84 ? 2.731 3.727 -12.111 1.00 98.44 84 TRP A O 1
ATOM 679 N N . THR A 1 85 ? 2.274 3.771 -14.310 1.00 98.50 85 THR A N 1
ATOM 680 C CA . THR A 1 85 ? 3.592 3.301 -14.762 1.00 98.50 85 THR A CA 1
ATOM 681 C C . THR A 1 85 ? 4.727 4.222 -14.312 1.00 98.50 85 THR A C 1
ATOM 683 O O . THR A 1 85 ? 5.802 3.745 -13.948 1.00 98.50 85 THR A O 1
ATOM 686 N N . GLY A 1 86 ? 4.487 5.537 -14.276 1.00 98.38 86 GLY A N 1
ATOM 687 C CA . GLY A 1 86 ? 5.457 6.537 -13.824 1.00 98.38 86 GLY A CA 1
ATOM 688 C C . GLY A 1 86 ? 5.870 6.368 -12.358 1.00 98.38 86 GLY A C 1
ATOM 689 O O . GLY A 1 86 ? 7.064 6.386 -12.050 1.00 98.38 86 GLY A O 1
ATOM 690 N N . ASP A 1 87 ? 4.902 6.156 -11.469 1.00 98.81 87 ASP A N 1
ATOM 691 C CA . ASP A 1 87 ? 5.107 6.022 -10.026 1.00 98.81 87 ASP A CA 1
ATOM 692 C C . ASP A 1 87 ? 5.943 4.785 -9.694 1.00 98.81 87 ASP A C 1
ATOM 694 O O . ASP A 1 87 ? 6.953 4.867 -8.984 1.00 98.81 87 ASP A O 1
ATOM 698 N N . ILE A 1 88 ? 5.575 3.629 -10.252 1.00 98.69 88 ILE A N 1
ATOM 699 C CA . ILE A 1 88 ? 6.332 2.404 -9.995 1.00 98.69 88 ILE A CA 1
ATOM 700 C C . ILE A 1 88 ? 7.680 2.391 -10.718 1.00 98.69 88 ILE A C 1
ATOM 702 O O . ILE A 1 88 ? 8.630 1.831 -10.179 1.00 98.69 88 ILE A O 1
ATOM 706 N N . ASN A 1 89 ? 7.823 3.063 -11.864 1.00 98.56 89 ASN A N 1
ATOM 707 C CA . ASN A 1 89 ? 9.122 3.232 -12.520 1.00 98.56 89 ASN A CA 1
ATOM 708 C C . ASN A 1 89 ? 10.149 3.888 -11.579 1.00 98.56 89 ASN A C 1
ATOM 710 O O . ASN A 1 89 ? 11.258 3.379 -11.415 1.00 98.56 89 ASN A O 1
ATOM 714 N N . VAL A 1 90 ? 9.776 4.981 -10.904 1.00 98.69 90 VAL A N 1
AT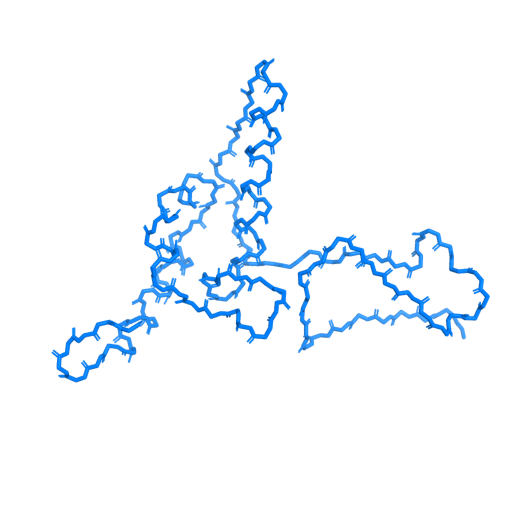OM 715 C CA . VAL A 1 90 ? 10.703 5.670 -9.989 1.00 98.69 90 VAL A CA 1
ATOM 716 C C . VAL A 1 90 ? 10.893 4.934 -8.659 1.00 98.69 90 VAL A C 1
ATOM 718 O O . VAL A 1 90 ? 11.944 5.074 -8.033 1.00 98.69 90 VAL A O 1
ATOM 721 N N . PHE A 1 91 ? 9.905 4.147 -8.219 1.00 98.88 91 PHE A N 1
ATOM 722 C CA . PHE A 1 91 ? 9.911 3.522 -6.893 1.00 98.88 91 PHE A CA 1
ATOM 723 C C . PHE A 1 91 ? 10.344 2.047 -6.869 1.00 98.88 91 PHE A C 1
ATOM 725 O O . PHE A 1 91 ? 10.753 1.555 -5.814 1.00 98.88 91 PHE A O 1
ATOM 732 N N . ALA A 1 92 ? 10.309 1.337 -8.001 1.00 98.81 92 ALA A N 1
ATOM 733 C CA . ALA A 1 92 ? 10.630 -0.091 -8.079 1.00 98.81 92 ALA A CA 1
ATOM 734 C C . ALA A 1 92 ? 11.978 -0.468 -7.430 1.00 98.81 92 ALA A C 1
ATOM 736 O O . ALA A 1 92 ? 12.001 -1.462 -6.698 1.00 98.81 92 ALA A O 1
ATOM 737 N N . PRO A 1 93 ? 13.076 0.307 -7.584 1.00 98.75 93 PRO A N 1
ATOM 738 C CA . PRO A 1 93 ? 14.326 0.001 -6.891 1.00 98.75 93 PRO A CA 1
ATOM 739 C C . PRO A 1 93 ? 14.172 0.005 -5.365 1.00 98.75 93 PRO A C 1
ATOM 741 O O . PRO A 1 93 ? 14.617 -0.926 -4.700 1.00 98.75 93 PRO A O 1
ATOM 744 N N . THR A 1 94 ? 13.499 1.009 -4.794 1.00 98.81 94 THR A N 1
ATOM 745 C CA . THR A 1 94 ? 13.249 1.084 -3.346 1.00 98.81 94 THR A CA 1
ATOM 746 C C . THR A 1 94 ? 12.324 -0.036 -2.875 1.00 98.81 94 THR A C 1
ATOM 748 O O . THR A 1 94 ? 12.604 -0.658 -1.848 1.00 98.81 94 THR A O 1
ATOM 751 N N . ALA A 1 95 ? 11.261 -0.328 -3.630 1.00 98.69 95 ALA A N 1
ATOM 752 C CA . ALA A 1 95 ? 10.343 -1.424 -3.329 1.00 98.69 95 ALA A CA 1
ATOM 753 C C . ALA A 1 95 ? 11.081 -2.772 -3.252 1.00 98.69 95 ALA A C 1
ATOM 755 O O . ALA A 1 95 ? 10.897 -3.509 -2.287 1.00 98.69 95 ALA A O 1
ATOM 756 N N . ALA A 1 96 ? 11.975 -3.043 -4.210 1.00 98.62 96 ALA A N 1
ATOM 757 C CA . ALA A 1 96 ? 12.746 -4.284 -4.285 1.00 98.62 96 ALA A CA 1
ATOM 758 C C . ALA A 1 96 ? 13.778 -4.456 -3.155 1.00 98.62 96 ALA A C 1
ATOM 760 O O . ALA A 1 96 ? 14.125 -5.589 -2.828 1.00 98.62 96 ALA A O 1
ATOM 761 N N . TYR A 1 97 ? 14.253 -3.368 -2.537 1.00 98.50 97 TYR A N 1
ATOM 762 C CA . TYR A 1 97 ? 15.014 -3.460 -1.286 1.00 98.50 97 TYR A CA 1
ATOM 763 C C . TYR A 1 97 ? 14.099 -3.809 -0.109 1.00 98.50 97 TYR A C 1
ATOM 765 O O . TYR A 1 97 ? 14.392 -4.722 0.662 1.00 98.50 97 TYR A O 1
ATOM 773 N N . ALA A 1 98 ? 12.996 -3.072 0.038 1.00 98.38 98 ALA A N 1
ATOM 774 C CA . ALA A 1 98 ? 12.163 -3.104 1.235 1.00 98.38 98 ALA A CA 1
ATOM 775 C C . ALA A 1 98 ? 11.283 -4.359 1.361 1.00 98.38 98 ALA A C 1
ATOM 777 O O . ALA A 1 98 ? 11.023 -4.796 2.482 1.00 98.38 98 ALA A O 1
ATOM 778 N N . MET A 1 99 ? 10.821 -4.935 0.250 1.00 98.62 99 MET A N 1
ATOM 779 C CA . MET A 1 99 ? 9.911 -6.084 0.223 1.00 98.62 99 MET A CA 1
ATOM 780 C C . MET A 1 99 ? 10.213 -6.993 -0.967 1.00 98.62 99 MET A C 1
ATOM 782 O O . MET A 1 99 ? 10.586 -6.512 -2.041 1.00 98.62 99 MET A O 1
ATOM 786 N N . GLU A 1 100 ? 9.975 -8.299 -0.820 1.00 98.62 100 GLU A N 1
ATOM 787 C CA . GLU A 1 100 ? 10.025 -9.224 -1.956 1.00 98.62 100 GLU A CA 1
ATOM 788 C C . GLU A 1 100 ? 8.998 -8.791 -3.008 1.00 98.62 100 GLU A C 1
ATOM 790 O O . GLU A 1 100 ? 7.792 -8.961 -2.848 1.00 98.62 100 GLU A O 1
ATOM 795 N N . SER A 1 101 ? 9.500 -8.184 -4.079 1.00 98.69 101 SER A N 1
ATOM 796 C CA . SER A 1 101 ? 8.676 -7.542 -5.104 1.00 98.69 101 SER A CA 1
ATOM 797 C C . SER A 1 101 ? 8.726 -8.279 -6.441 1.00 98.69 101 SER A C 1
ATOM 799 O O . SER A 1 101 ? 8.056 -7.867 -7.383 1.00 98.69 101 SER A O 1
ATOM 801 N N . ALA A 1 102 ? 9.487 -9.371 -6.553 1.00 98.69 102 ALA A N 1
ATOM 802 C CA . ALA A 1 102 ? 9.695 -10.063 -7.818 1.00 98.69 102 ALA A CA 1
ATOM 803 C C . ALA A 1 102 ? 8.396 -10.693 -8.326 1.00 98.69 102 ALA A C 1
ATOM 805 O O . ALA A 1 102 ? 8.012 -10.443 -9.468 1.00 98.69 102 ALA A O 1
ATOM 806 N N . ARG A 1 103 ? 7.678 -11.452 -7.486 1.00 98.44 103 ARG A N 1
ATOM 807 C CA . ARG A 1 103 ? 6.395 -12.066 -7.893 1.00 98.44 103 ARG A CA 1
ATOM 808 C C . ARG A 1 103 ? 5.342 -11.013 -8.232 1.00 98.44 103 ARG A C 1
ATOM 810 O O . ARG A 1 103 ? 4.645 -11.138 -9.235 1.00 98.44 103 ARG A O 1
ATOM 817 N N . PHE A 1 104 ? 5.262 -9.969 -7.412 1.00 98.81 104 PHE A N 1
ATOM 818 C CA . PHE A 1 104 ? 4.293 -8.889 -7.567 1.00 98.81 104 PHE A CA 1
ATOM 819 C C . PHE A 1 104 ? 4.523 -8.087 -8.856 1.00 98.81 104 PHE A C 1
ATOM 821 O O . PHE A 1 104 ? 3.612 -7.948 -9.670 1.00 98.81 104 PHE A O 1
ATOM 828 N N . LEU A 1 105 ? 5.755 -7.620 -9.084 1.00 98.75 105 LEU A N 1
ATOM 829 C CA . LEU A 1 105 ? 6.090 -6.820 -10.262 1.00 98.75 105 LEU A CA 1
ATOM 830 C C . LEU A 1 105 ? 6.148 -7.655 -11.541 1.00 98.75 105 LEU A C 1
ATOM 832 O O . LEU A 1 105 ? 5.789 -7.139 -12.588 1.00 98.75 105 LEU A O 1
ATOM 836 N N . SER A 1 106 ? 6.518 -8.940 -11.483 1.00 98.75 106 SER A N 1
ATOM 837 C CA . SER A 1 106 ? 6.459 -9.814 -12.670 1.00 98.75 106 SER A CA 1
ATOM 838 C C . SER A 1 106 ? 5.022 -10.010 -13.155 1.00 98.75 106 SER A C 1
ATOM 840 O O . SER A 1 106 ? 4.766 -9.966 -14.358 1.00 98.75 106 SER A O 1
ATOM 842 N N . LYS A 1 107 ? 4.070 -10.178 -12.223 1.00 98.81 107 LYS A N 1
ATOM 843 C CA . LYS A 1 107 ? 2.641 -10.205 -12.555 1.00 98.81 107 LYS A CA 1
ATOM 844 C C . LYS A 1 107 ? 2.214 -8.875 -13.177 1.00 98.81 107 LYS A C 1
ATOM 846 O O . LYS A 1 107 ? 1.634 -8.883 -14.252 1.00 98.81 107 LYS A O 1
ATOM 851 N N . TRP A 1 108 ? 2.545 -7.746 -12.547 1.00 98.75 108 TRP A N 1
ATOM 852 C CA . TRP A 1 108 ? 2.166 -6.426 -13.068 1.00 98.75 108 TRP A CA 1
ATOM 853 C C . TRP A 1 108 ? 2.793 -6.109 -14.436 1.00 98.75 108 TRP A C 1
ATOM 855 O O . TRP A 1 108 ? 2.137 -5.534 -15.291 1.00 98.75 108 TRP A O 1
ATOM 865 N N . LEU A 1 109 ? 4.031 -6.536 -14.690 1.00 98.69 109 LEU A N 1
ATOM 866 C CA . LEU A 1 109 ? 4.670 -6.396 -16.003 1.00 98.69 109 LEU A CA 1
ATOM 867 C C . LEU A 1 109 ? 3.995 -7.245 -17.087 1.00 98.69 109 LEU A C 1
ATOM 869 O O . LEU A 1 109 ? 4.105 -6.900 -18.260 1.00 98.69 109 LEU A O 1
ATOM 873 N N . SER A 1 110 ? 3.326 -8.339 -16.709 1.00 98.62 110 SER A N 1
ATOM 874 C CA . SER A 1 110 ? 2.471 -9.090 -17.635 1.00 98.62 110 SER A CA 1
ATOM 875 C C . SER A 1 110 ? 1.213 -8.282 -17.952 1.00 98.62 110 SER A C 1
ATOM 877 O O . SER A 1 110 ? 0.909 -8.104 -19.122 1.00 98.62 110 SER A O 1
ATOM 879 N N . ASP A 1 111 ? 0.571 -7.684 -16.936 1.00 98.50 111 ASP A N 1
ATOM 880 C CA . ASP A 1 111 ? -0.573 -6.780 -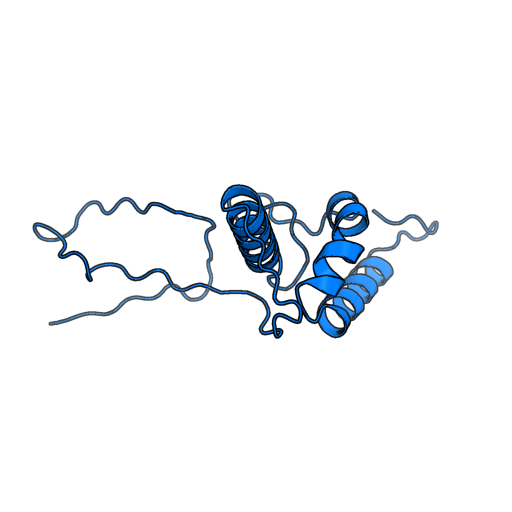17.143 1.00 98.50 111 ASP A CA 1
ATOM 881 C C . ASP A 1 111 ? -0.195 -5.590 -18.056 1.00 98.50 111 ASP A C 1
ATOM 883 O O . ASP A 1 111 ? -0.952 -5.221 -18.948 1.00 98.50 111 ASP A O 1
ATOM 887 N N . LEU A 1 112 ? 0.999 -5.012 -17.871 1.00 98.31 112 LEU A N 1
ATOM 888 C CA . LEU A 1 112 ? 1.506 -3.907 -18.693 1.00 98.31 112 LEU A CA 1
ATOM 889 C C . LEU A 1 112 ? 1.764 -4.319 -20.153 1.00 98.31 112 LEU A C 1
ATOM 891 O O . LEU A 1 112 ? 1.594 -3.510 -21.060 1.00 98.31 112 LEU A O 1
ATOM 895 N N . GLN A 1 113 ? 2.200 -5.560 -20.388 1.00 98.19 113 GLN A N 1
ATOM 896 C CA . GLN A 1 113 ? 2.362 -6.105 -21.741 1.00 98.19 113 GLN A CA 1
ATOM 897 C C . GLN A 1 113 ? 1.013 -6.397 -22.395 1.00 98.19 113 GLN A C 1
ATOM 899 O O . GLN A 1 113 ? 0.855 -6.133 -23.584 1.00 98.19 113 GLN A O 1
ATOM 904 N N . ASP A 1 114 ? 0.050 -6.905 -21.627 1.00 98.00 114 ASP A N 1
ATOM 905 C CA . ASP A 1 114 ? -1.304 -7.173 -22.115 1.00 98.00 114 ASP A CA 1
ATOM 906 C C . ASP A 1 114 ? -2.027 -5.880 -22.541 1.00 98.00 114 ASP A C 1
ATOM 908 O O . ASP A 1 114 ? -2.819 -5.913 -23.483 1.00 98.00 114 ASP A O 1
ATOM 912 N N . ASP A 1 115 ? -1.732 -4.746 -21.890 1.00 96.94 115 ASP A N 1
ATOM 913 C CA . ASP A 1 115 ? -2.291 -3.422 -22.221 1.00 96.94 115 ASP A CA 1
ATOM 914 C C . ASP A 1 115 ? -1.456 -2.635 -23.251 1.00 96.94 115 ASP A C 1
ATOM 916 O O . ASP A 1 115 ? -1.829 -1.535 -23.660 1.00 96.94 115 ASP A O 1
ATOM 920 N N . GLN A 1 116 ? -0.323 -3.185 -23.708 1.00 98.12 116 GLN A N 1
ATOM 921 C CA . GLN A 1 116 ? 0.507 -2.528 -24.715 1.00 98.12 116 GLN A CA 1
ATOM 922 C C . GLN A 1 116 ? -0.291 -2.336 -26.012 1.00 98.12 116 GLN A C 1
ATOM 924 O O . GLN A 1 116 ? -0.872 -3.273 -26.568 1.00 98.12 116 GLN A O 1
ATOM 929 N N . THR A 1 117 ? -0.306 -1.106 -26.525 1.00 98.00 117 THR A N 1
ATOM 930 C CA . THR A 1 117 ? -1.096 -0.760 -27.708 1.00 98.00 117 THR A CA 1
ATOM 931 C C . THR A 1 117 ? -0.590 -1.493 -28.954 1.00 98.00 117 THR A C 1
ATOM 933 O O . THR A 1 117 ? 0.560 -1.926 -29.041 1.00 98.00 117 THR A O 1
ATOM 936 N N . THR A 1 118 ? -1.428 -1.594 -29.990 1.00 97.44 118 THR A N 1
ATOM 937 C CA . THR A 1 118 ? -1.070 -2.302 -31.235 1.00 97.44 118 THR A CA 1
ATOM 938 C C . THR A 1 118 ? 0.096 -1.670 -32.006 1.00 97.44 118 THR A C 1
ATOM 940 O O . THR A 1 118 ? 0.697 -2.334 -32.848 1.00 97.44 118 THR A O 1
ATOM 943 N N . ASP A 1 119 ? 0.406 -0.396 -31.755 1.00 97.62 119 ASP A N 1
ATOM 944 C CA . ASP A 1 119 ? 1.577 0.319 -32.283 1.00 97.62 119 ASP A CA 1
ATOM 945 C C . ASP A 1 119 ? 2.807 0.249 -31.354 1.00 97.62 119 ASP A C 1
ATOM 947 O O . ASP A 1 119 ? 3.865 0.778 -31.695 1.00 97.62 119 ASP A O 1
ATOM 951 N N . GLY A 1 120 ? 2.700 -0.456 -30.223 1.00 97.69 120 GLY A N 1
ATOM 952 C CA . GLY A 1 120 ? 3.805 -0.777 -29.320 1.00 97.69 120 GLY A CA 1
ATOM 953 C C . GLY A 1 120 ? 4.028 0.218 -28.178 1.00 97.69 120 GLY A C 1
ATOM 954 O O . GLY A 1 120 ? 5.063 0.132 -27.512 1.00 97.69 120 GLY A O 1
ATOM 955 N N . ALA A 1 121 ? 3.107 1.149 -27.927 1.00 98.00 121 ALA A N 1
ATOM 956 C CA . ALA A 1 121 ? 3.214 2.082 -26.811 1.00 98.00 121 ALA A CA 1
ATOM 957 C C . ALA A 1 121 ? 2.756 1.431 -25.495 1.00 98.00 121 ALA A C 1
ATOM 959 O O . ALA A 1 121 ? 1.759 0.714 -25.457 1.00 98.00 121 ALA A O 1
ATOM 960 N N . PHE A 1 122 ? 3.480 1.711 -24.410 1.00 95.94 122 PHE A N 1
ATOM 961 C CA . PHE A 1 122 ? 2.997 1.458 -23.053 1.00 95.94 122 PHE A CA 1
ATOM 962 C C . PHE A 1 122 ? 2.231 2.686 -22.566 1.00 95.94 122 PHE A C 1
ATOM 964 O O . PHE A 1 122 ? 2.717 3.812 -22.734 1.00 95.94 122 PHE A O 1
ATOM 971 N N . THR A 1 123 ? 1.060 2.458 -21.978 1.00 76.19 123 THR A N 1
ATOM 972 C CA . THR A 1 123 ? 0.193 3.487 -21.392 1.00 76.19 123 THR A CA 1
ATOM 973 C C . THR A 1 123 ? 0.165 3.422 -19.874 1.00 76.19 123 THR A C 1
ATOM 975 O O . THR A 1 123 ? 0.439 2.341 -19.310 1.00 76.19 123 THR A O 1
#

Sequence (123 aa):
GRETYEPRFTFHGFRYVEVTGYPGKPPLDAVVGRVIHTDAPLTMEFETNVPMLNQLHSNITWGLRGNFLSIPTDTPARDERLGWTGDINVFAPTAAYAMESARFLSKWLSDLQDDQTTDGAFT

pLDDT: mean 97.88, std 2.5, range [76.19, 98.88]

Radius of gyration: 18.36 Å; chains: 1; bounding box: 48×23×56 Å

Secondary structure (DSSP, 8-state):
-------SS-----S-----S-SSPPPTTS-----------B------S-HHHHHHHHHHHHHHHHHEESEE-S-SSSS-----HHHHHHHHHHHHHHB--HHHHHHHHHHHHHT--TTS---